Protein AF-A0A7S4IJM0-F1 (afdb_monomer_lite)

Foldseek 3Di:
DPDPCQLVCCVVVVDPWDFQPVVPPDDPPVQPFPDPPDDPVLVVLLVRVVRTDHDGDDDDDPPNCPLVSVLRSVVSCVVVVHDDDDDDPDPVSVVSSVD

pLDDT: mean 85.11, std 14.25, range [42.69, 95.31]

Structure (mmCIF, N/CA/C/O backbone):
data_AF-A0A7S4IJM0-F1
#
_entry.id   AF-A0A7S4IJM0-F1
#
loop_
_atom_site.group_PDB
_atom_site.id
_atom_site.type_symbol
_atom_site.label_atom_id
_atom_site.label_alt_id
_atom_site.label_comp_id
_atom_site.label_asym_id
_atom_site.label_entity_id
_atom_site.label_seq_id
_atom_site.pdbx_PDB_ins_code
_atom_site.Cartn_x
_atom_site.Cartn_y
_atom_site.Cartn_z
_atom_site.occupancy
_atom_site.B_iso_or_equiv
_atom_site.auth_seq_id
_atom_site.auth_comp_id
_atom_site.auth_asym_id
_atom_site.auth_atom_id
_atom_site.pdbx_PDB_model_num
ATOM 1 N N . PHE A 1 1 ? -24.516 15.008 6.571 1.00 44.31 1 PHE A N 1
ATOM 2 C CA . PHE A 1 1 ? -23.236 14.631 5.947 1.00 44.31 1 PHE A CA 1
ATOM 3 C C . PHE A 1 1 ? -22.126 14.972 6.927 1.00 44.31 1 PHE A C 1
ATOM 5 O O . PHE A 1 1 ? -21.643 16.094 6.917 1.00 44.31 1 PHE A O 1
ATOM 12 N N . GLU A 1 2 ? -21.781 14.060 7.835 1.00 50.94 2 GLU A N 1
ATOM 13 C CA . GLU A 1 2 ? -20.558 14.215 8.628 1.00 50.94 2 GLU A CA 1
ATOM 14 C C . GLU A 1 2 ? -19.388 13.907 7.696 1.00 50.94 2 GLU A C 1
ATOM 16 O O . GLU A 1 2 ? -19.183 12.762 7.294 1.00 50.94 2 GLU A O 1
ATOM 21 N N . CYS A 1 3 ? -18.674 14.947 7.266 1.00 55.00 3 CYS A N 1
ATOM 22 C CA . CYS A 1 3 ? -17.374 14.745 6.648 1.00 55.00 3 CYS A CA 1
ATOM 23 C C . CYS A 1 3 ? -16.506 14.054 7.699 1.00 55.00 3 CYS A C 1
ATOM 25 O O . CYS A 1 3 ? -16.409 14.535 8.826 1.00 55.00 3 CYS A O 1
ATOM 27 N N . ASN A 1 4 ? -15.930 12.903 7.367 1.00 63.09 4 ASN A N 1
ATOM 28 C CA . ASN A 1 4 ? -15.021 12.213 8.269 1.00 63.09 4 ASN A CA 1
ATOM 29 C C . ASN A 1 4 ? -13.716 13.027 8.334 1.00 63.09 4 ASN A C 1
ATOM 31 O O . ASN A 1 4 ? -12.800 12.825 7.539 1.00 63.09 4 ASN A O 1
ATOM 35 N N . THR A 1 5 ? -13.668 14.011 9.236 1.00 75.44 5 THR A N 1
ATOM 36 C CA . THR A 1 5 ? -12.618 15.042 9.311 1.00 75.44 5 THR A CA 1
ATOM 37 C C . THR A 1 5 ? -11.259 14.489 9.735 1.00 75.44 5 THR A C 1
ATOM 39 O O . THR A 1 5 ? -10.246 15.159 9.561 1.00 75.44 5 THR A O 1
ATOM 42 N N . ARG A 1 6 ? -11.212 13.250 10.244 1.00 84.12 6 ARG A N 1
ATOM 43 C CA . ARG A 1 6 ? -10.016 12.648 10.853 1.00 84.12 6 ARG A CA 1
ATOM 44 C C . ARG A 1 6 ? -8.802 12.650 9.925 1.00 84.12 6 ARG A C 1
ATOM 46 O O . ARG A 1 6 ? -7.734 13.082 10.334 1.00 84.12 6 ARG A O 1
ATOM 53 N N . ILE A 1 7 ? -8.972 12.235 8.667 1.00 84.88 7 ILE A N 1
ATOM 54 C CA . ILE A 1 7 ? -7.874 12.211 7.685 1.00 84.88 7 ILE A CA 1
ATOM 55 C C . ILE A 1 7 ? -7.358 13.627 7.411 1.00 84.88 7 ILE A C 1
ATOM 57 O O . ILE A 1 7 ? -6.150 13.848 7.369 1.00 84.88 7 ILE A O 1
ATOM 61 N N . ILE A 1 8 ? -8.266 14.593 7.247 1.00 86.75 8 ILE A N 1
ATOM 62 C CA . ILE A 1 8 ? -7.916 15.992 6.980 1.00 86.75 8 ILE A CA 1
ATOM 63 C C . ILE A 1 8 ? -7.137 16.575 8.164 1.00 86.75 8 ILE A C 1
ATOM 65 O O . ILE A 1 8 ? -6.071 17.153 7.968 1.00 86.75 8 ILE A O 1
ATOM 69 N N . GLU A 1 9 ? -7.604 16.355 9.391 1.00 89.56 9 GLU A N 1
ATOM 70 C CA . GLU A 1 9 ? -6.910 16.778 10.612 1.00 89.56 9 GLU A CA 1
ATOM 71 C C . GLU A 1 9 ? -5.501 16.179 10.710 1.00 89.56 9 GLU A C 1
ATOM 73 O O . GLU A 1 9 ? -4.551 16.887 11.044 1.00 89.56 9 GLU A O 1
ATOM 78 N N . THR A 1 10 ? -5.337 14.895 10.379 1.00 88.88 10 THR A N 1
ATOM 79 C CA . THR A 1 10 ? -4.025 14.237 10.366 1.00 88.88 10 THR A CA 1
ATOM 80 C C . THR A 1 10 ? -3.098 14.831 9.302 1.00 88.88 10 THR A C 1
ATOM 82 O O . THR A 1 10 ? -1.933 15.104 9.591 1.00 88.88 10 THR A O 1
ATOM 85 N N . LEU A 1 11 ? -3.600 15.081 8.088 1.00 88.25 11 LEU A N 1
ATOM 86 C CA . LEU A 1 11 ? -2.808 15.653 6.991 1.00 88.25 11 LEU A CA 1
ATOM 87 C C . LEU A 1 11 ? -2.370 17.099 7.265 1.00 88.25 11 LEU A C 1
ATOM 89 O O . LEU A 1 11 ? -1.252 17.472 6.916 1.00 88.25 11 LEU A O 1
ATOM 93 N N . PHE A 1 12 ? -3.214 17.900 7.922 1.00 91.25 12 PHE A N 1
ATOM 94 C CA . PHE A 1 12 ? -2.895 19.277 8.322 1.00 91.25 12 PHE A CA 1
ATOM 95 C C . PHE A 1 12 ? -2.232 19.376 9.703 1.00 91.25 12 PHE A C 1
ATOM 97 O O . PHE A 1 12 ? -2.162 20.463 10.276 1.00 91.25 12 PHE A O 1
ATOM 104 N N . TYR A 1 13 ? -1.733 18.256 10.237 1.00 85.62 13 TYR A N 1
ATOM 105 C CA . TYR A 1 13 ? -1.007 18.193 11.509 1.00 85.62 13 TYR A CA 1
ATOM 106 C C . TYR A 1 13 ? -1.810 18.704 12.724 1.00 85.62 13 TYR A C 1
ATOM 108 O O . TYR A 1 13 ? -1.257 19.063 13.761 1.00 85.62 13 TYR A O 1
ATOM 116 N N . GLN A 1 14 ? -3.138 18.707 12.627 1.00 90.88 14 GLN A N 1
ATOM 117 C CA . GLN A 1 14 ? -4.038 19.024 13.740 1.00 90.88 14 GLN A CA 1
ATOM 118 C C . GLN A 1 14 ? -4.185 17.829 14.694 1.00 90.88 14 GLN A C 1
ATOM 120 O O . GLN A 1 14 ? -4.591 17.987 15.844 1.00 90.88 14 GLN A O 1
ATOM 125 N N . ARG A 1 15 ? -3.816 16.628 14.230 1.00 88.94 15 ARG A N 1
ATOM 126 C CA . ARG A 1 15 ? -3.875 15.374 14.980 1.00 88.94 15 ARG A CA 1
ATOM 127 C C . ARG A 1 15 ? -2.721 14.446 14.591 1.00 88.94 15 ARG A C 1
ATOM 129 O O . ARG A 1 15 ? -2.310 14.405 13.435 1.00 88.94 15 ARG A O 1
ATOM 136 N N . LYS A 1 16 ? -2.218 13.649 15.541 1.00 87.31 16 LYS A N 1
ATOM 137 C CA . LYS A 1 16 ? -1.261 12.567 15.246 1.00 87.31 16 LYS A CA 1
ATOM 138 C C . LYS A 1 16 ? -1.967 11.371 14.581 1.00 87.31 16 LYS A C 1
ATOM 140 O O . LYS A 1 16 ? -3.064 11.026 15.023 1.00 87.31 16 LYS A O 1
ATOM 145 N N . PRO A 1 17 ? -1.353 10.722 13.575 1.00 87.25 17 PRO A N 1
ATOM 146 C CA . PRO A 1 17 ? -1.913 9.520 12.963 1.00 87.25 17 PRO A CA 1
ATOM 147 C C . PRO A 1 17 ? -2.043 8.399 13.997 1.00 87.25 17 PRO A C 1
ATOM 149 O O . PRO A 1 17 ? -1.123 8.157 14.780 1.00 87.25 17 PRO A O 1
ATOM 152 N N . VAL A 1 18 ? -3.188 7.721 13.997 1.00 88.94 18 VAL A N 1
ATOM 153 C CA . VAL A 1 18 ? -3.447 6.570 14.859 1.00 88.94 18 VAL A CA 1
ATOM 154 C C . VAL A 1 18 ? -2.981 5.288 14.185 1.00 88.94 18 VAL A C 1
ATOM 156 O O . VAL A 1 18 ? -3.384 4.964 13.064 1.00 88.94 18 VAL A O 1
ATOM 159 N N . ILE A 1 19 ? -2.174 4.533 14.923 1.00 85.44 19 ILE A N 1
ATOM 160 C CA . ILE A 1 19 ? -1.800 3.156 14.615 1.00 85.44 19 ILE A CA 1
ATOM 161 C C . ILE A 1 19 ? -2.500 2.271 15.647 1.00 85.44 19 ILE A C 1
ATOM 163 O O . ILE A 1 19 ? -2.425 2.524 16.848 1.00 85.44 19 ILE A O 1
ATOM 167 N N . ASN A 1 20 ? -3.221 1.257 15.181 1.00 83.31 20 ASN A N 1
ATOM 168 C CA . ASN A 1 20 ? -3.902 0.301 16.043 1.00 83.31 20 ASN A CA 1
ATOM 169 C C . ASN A 1 20 ? -2.906 -0.770 16.492 1.00 83.31 20 ASN A C 1
ATOM 171 O O . ASN A 1 20 ? -2.791 -1.830 15.873 1.00 83.31 20 ASN A O 1
ATOM 175 N N . ASP A 1 21 ? -2.202 -0.502 17.588 1.00 69.00 21 ASP A N 1
ATOM 176 C CA . ASP A 1 21 ? -1.286 -1.473 18.197 1.00 69.00 21 ASP A CA 1
ATOM 177 C C . ASP A 1 21 ? -2.024 -2.695 18.782 1.00 69.00 21 ASP A C 1
ATOM 179 O O . ASP A 1 21 ? -1.439 -3.760 18.940 1.00 69.00 21 ASP A O 1
ATOM 183 N N . SER A 1 22 ? -3.336 -2.587 19.021 1.00 60.72 22 SER A N 1
ATOM 184 C CA . SER A 1 22 ? -4.209 -3.664 19.512 1.00 60.72 22 SER A CA 1
ATOM 185 C C . SER A 1 22 ? -4.599 -4.717 18.462 1.00 60.72 22 SER A C 1
ATOM 187 O O . SER A 1 22 ? -5.190 -5.738 18.813 1.00 60.72 22 SER A O 1
ATOM 189 N N . LEU A 1 23 ? -4.230 -4.539 17.186 1.00 55.72 23 LEU A N 1
ATOM 190 C CA . LEU A 1 23 ? -4.332 -5.606 16.175 1.00 55.72 23 LEU A CA 1
ATOM 191 C C . LEU A 1 23 ? -3.294 -6.729 16.378 1.00 55.72 23 LEU A C 1
ATOM 193 O O . LEU A 1 23 ? -3.273 -7.669 15.593 1.00 55.72 23 LEU A O 1
ATOM 197 N N . GLN A 1 24 ? -2.468 -6.664 17.431 1.00 51.56 24 GLN A N 1
ATOM 198 C CA . GLN A 1 24 ? -1.533 -7.732 17.801 1.00 51.56 24 GLN A CA 1
ATOM 199 C C . GLN A 1 24 ? -2.216 -9.057 18.199 1.00 51.56 24 GLN A C 1
ATOM 201 O O . GLN A 1 24 ? -1.559 -10.088 18.147 1.00 51.56 24 GLN A O 1
ATOM 206 N N . GLU A 1 25 ? -3.509 -9.073 18.562 1.00 48.41 25 GLU A N 1
ATOM 207 C CA . GLU A 1 25 ? -4.134 -10.279 19.153 1.00 48.41 25 GLU A CA 1
ATOM 208 C C . GLU A 1 25 ? -5.438 -10.759 18.496 1.00 48.41 25 GLU A C 1
ATOM 210 O O . GLU A 1 25 ? -5.906 -11.862 18.781 1.00 48.41 25 GLU A O 1
ATOM 215 N N . THR A 1 26 ? -6.051 -9.995 17.588 1.00 42.69 26 THR A N 1
ATOM 216 C CA . THR A 1 26 ? -7.342 -10.395 17.002 1.00 42.69 26 THR A CA 1
ATOM 217 C C . THR A 1 26 ? -7.158 -11.044 15.635 1.00 42.69 26 THR A C 1
ATOM 219 O O . THR A 1 26 ? -7.198 -10.392 14.599 1.00 42.69 26 THR A O 1
ATOM 222 N N . ASN A 1 27 ? -7.003 -12.371 15.645 1.00 46.12 27 ASN A N 1
ATOM 223 C CA . ASN A 1 27 ? -7.013 -13.234 14.463 1.00 46.12 27 ASN A CA 1
ATOM 224 C C . ASN A 1 27 ? -5.979 -12.844 13.397 1.00 46.12 27 ASN A C 1
ATOM 226 O O . ASN A 1 27 ? -6.334 -12.429 12.289 1.00 46.12 27 ASN A O 1
ATOM 230 N N . GLU A 1 28 ? -4.702 -13.114 13.668 1.00 52.19 28 GLU A N 1
ATOM 231 C CA . GLU A 1 28 ? -3.792 -13.482 12.588 1.00 52.19 28 GLU A CA 1
ATOM 232 C C . GLU A 1 28 ? -4.340 -14.761 11.927 1.00 52.19 28 GLU A C 1
ATOM 234 O O . GLU A 1 28 ? -3.876 -15.876 12.157 1.00 52.19 28 GLU A O 1
ATOM 239 N N . LYS A 1 29 ? -5.318 -14.622 11.024 1.00 49.88 29 LYS A N 1
ATOM 240 C CA . LYS A 1 29 ? -5.209 -15.383 9.785 1.00 49.88 29 LYS A CA 1
ATOM 241 C C . LYS A 1 29 ? -3.835 -15.000 9.272 1.00 49.88 29 LYS A C 1
ATOM 243 O O . LYS A 1 29 ? -3.672 -13.872 8.812 1.00 49.88 29 LYS A O 1
ATOM 248 N N . GLN A 1 30 ? -2.864 -15.882 9.500 1.00 56.34 30 GLN A N 1
ATOM 249 C CA . GLN A 1 30 ? -1.512 -15.835 8.962 1.00 56.34 30 GLN A CA 1
ATOM 250 C C . GLN A 1 30 ? -1.608 -15.116 7.621 1.00 56.34 30 GLN A C 1
ATOM 252 O O . GLN A 1 30 ? -2.306 -15.628 6.749 1.00 56.34 30 GLN A O 1
ATOM 257 N N . ALA A 1 31 ? -1.111 -13.877 7.517 1.00 65.69 31 ALA A N 1
ATOM 258 C CA . ALA A 1 31 ? -1.368 -13.065 6.332 1.00 65.69 31 ALA A CA 1
ATOM 259 C C . ALA A 1 31 ? -0.816 -13.843 5.136 1.00 65.69 31 ALA A C 1
ATOM 261 O O . ALA A 1 31 ? 0.401 -13.974 4.985 1.00 65.69 31 ALA A O 1
ATOM 262 N N . ILE A 1 32 ? -1.710 -14.465 4.367 1.00 85.44 32 ILE A N 1
ATOM 263 C CA . ILE A 1 32 ? -1.325 -15.271 3.221 1.00 85.44 32 ILE A CA 1
ATOM 264 C C . ILE A 1 32 ? -0.935 -14.244 2.180 1.00 85.44 32 ILE A C 1
ATOM 266 O O . ILE A 1 32 ? -1.792 -13.558 1.627 1.00 85.44 32 ILE A O 1
ATOM 270 N N . TYR A 1 33 ? 0.369 -14.067 2.012 1.00 91.31 33 TYR A N 1
ATOM 271 C CA . TYR A 1 33 ? 0.888 -13.167 1.003 1.00 91.31 33 TYR A CA 1
ATOM 272 C C . TYR A 1 33 ? 0.658 -13.794 -0.365 1.00 91.31 33 TYR A C 1
ATOM 274 O O . TYR A 1 33 ? 1.056 -14.940 -0.593 1.00 91.31 33 TYR A O 1
ATOM 282 N N . HIS A 1 34 ? 0.037 -13.043 -1.269 1.00 93.75 34 HIS A N 1
ATOM 283 C CA . HIS A 1 34 ? -0.181 -13.494 -2.644 1.00 93.75 34 HIS A CA 1
ATOM 284 C C . HIS A 1 34 ? 1.145 -13.580 -3.390 1.00 93.75 34 HIS A C 1
ATOM 286 O O . HIS A 1 34 ? 1.374 -14.513 -4.158 1.00 93.75 34 HIS A O 1
ATOM 292 N N . ASN A 1 35 ? 2.056 -12.645 -3.115 1.00 92.81 35 ASN A N 1
ATOM 293 C CA . ASN A 1 35 ? 3.418 -12.703 -3.614 1.00 92.81 35 ASN A CA 1
ATOM 294 C C . ASN A 1 35 ? 4.373 -13.381 -2.604 1.00 92.81 35 ASN A C 1
ATOM 296 O O . ASN A 1 35 ? 4.752 -12.768 -1.599 1.00 92.81 35 ASN A O 1
ATOM 300 N N . PRO A 1 36 ? 4.864 -14.607 -2.881 1.00 90.12 36 PRO A N 1
ATOM 301 C CA . PRO A 1 36 ? 5.801 -15.295 -1.992 1.00 90.12 36 PRO A CA 1
ATOM 302 C C . PRO A 1 36 ? 7.191 -14.636 -1.952 1.00 90.12 36 PRO A C 1
ATOM 304 O O . PRO A 1 36 ? 7.949 -14.861 -1.009 1.00 90.12 36 PRO A O 1
ATOM 307 N N . ASN A 1 37 ? 7.525 -13.799 -2.939 1.00 93.81 37 ASN A N 1
ATOM 308 C CA . ASN A 1 37 ? 8.851 -13.199 -3.112 1.00 93.81 37 ASN A CA 1
ATOM 309 C C . ASN A 1 37 ? 9.020 -11.849 -2.396 1.00 93.81 37 ASN A C 1
ATOM 311 O O . ASN A 1 37 ? 9.998 -11.140 -2.639 1.00 93.81 37 ASN A O 1
ATOM 315 N N . LEU A 1 38 ? 8.080 -11.466 -1.528 1.00 93.88 38 LEU A N 1
ATOM 316 C CA . LEU A 1 38 ? 8.199 -10.235 -0.751 1.00 93.88 38 LEU A CA 1
ATOM 317 C C . LEU A 1 38 ? 9.359 -10.326 0.236 1.00 93.88 38 LEU A C 1
ATOM 319 O O . LEU A 1 38 ? 9.456 -11.262 1.038 1.00 93.88 38 LEU A O 1
ATOM 323 N N . ASN A 1 39 ? 10.208 -9.306 0.216 1.00 94.62 39 ASN A N 1
ATOM 324 C CA . ASN A 1 39 ? 11.295 -9.187 1.175 1.00 94.62 39 ASN A CA 1
ATOM 325 C C . ASN A 1 39 ? 10.774 -8.698 2.552 1.00 94.62 39 ASN A C 1
ATOM 327 O O . ASN A 1 39 ? 9.625 -8.255 2.667 1.00 94.62 39 ASN A O 1
ATOM 331 N N . PRO A 1 40 ? 11.596 -8.767 3.617 1.00 94.00 40 PRO A N 1
ATOM 332 C CA . PRO A 1 40 ? 11.166 -8.375 4.958 1.00 94.00 40 PRO A CA 1
ATOM 333 C C . PRO A 1 40 ? 10.669 -6.927 5.075 1.00 94.00 40 PRO A C 1
ATOM 335 O O . PRO A 1 40 ? 9.657 -6.700 5.730 1.00 94.00 40 PRO A O 1
ATOM 338 N N . SER A 1 41 ? 11.311 -5.961 4.407 1.00 94.56 41 SER A N 1
ATOM 339 C CA . SER A 1 41 ? 10.909 -4.549 4.507 1.00 94.56 41 SER A CA 1
ATOM 340 C C . SER A 1 41 ? 9.584 -4.263 3.801 1.00 94.56 41 SER A C 1
ATOM 342 O O . SER A 1 41 ? 8.789 -3.452 4.270 1.00 94.56 41 SER A O 1
ATOM 344 N N . GLN A 1 42 ? 9.292 -4.967 2.705 1.00 95.31 42 GLN A N 1
ATOM 345 C CA . GLN A 1 42 ? 7.988 -4.900 2.044 1.00 95.31 42 GLN A CA 1
ATOM 346 C C . GLN A 1 42 ? 6.890 -5.479 2.941 1.00 95.31 42 GLN A C 1
ATOM 348 O O . GLN A 1 42 ? 5.841 -4.855 3.095 1.00 95.31 42 GLN A O 1
ATOM 353 N N . LYS A 1 43 ? 7.139 -6.634 3.578 1.00 94.19 43 LYS A N 1
ATOM 354 C CA . LYS A 1 43 ? 6.198 -7.244 4.533 1.00 94.19 43 LYS A CA 1
ATOM 355 C C . LYS A 1 43 ? 5.931 -6.323 5.720 1.00 94.19 43 LYS A C 1
ATOM 357 O O . LYS A 1 43 ? 4.773 -6.129 6.076 1.00 94.19 43 LYS A O 1
ATOM 362 N N . GLU A 1 44 ? 6.973 -5.724 6.288 1.00 92.81 44 GLU A N 1
ATOM 363 C CA . GLU A 1 44 ? 6.854 -4.758 7.382 1.00 92.81 44 GLU A CA 1
ATOM 364 C C . GLU A 1 44 ? 6.025 -3.534 6.974 1.00 92.81 44 GLU A C 1
ATOM 366 O O . GLU A 1 44 ? 5.107 -3.152 7.699 1.00 92.81 44 GLU A O 1
ATOM 371 N N . ALA A 1 45 ? 6.276 -2.969 5.788 1.00 94.56 45 ALA A N 1
ATOM 372 C CA . ALA A 1 45 ? 5.497 -1.851 5.262 1.00 94.56 45 ALA A CA 1
ATOM 373 C C . ALA A 1 45 ? 4.008 -2.207 5.110 1.00 94.56 45 ALA A C 1
ATOM 375 O O . ALA A 1 45 ? 3.145 -1.430 5.515 1.00 94.56 45 ALA A O 1
ATOM 376 N N . ILE A 1 46 ? 3.694 -3.402 4.596 1.00 94.75 46 ILE A N 1
ATOM 377 C CA . ILE A 1 46 ? 2.309 -3.888 4.480 1.00 94.75 46 ILE A CA 1
ATOM 378 C C . ILE A 1 46 ? 1.664 -4.014 5.865 1.00 94.75 46 ILE A C 1
ATOM 380 O O . ILE A 1 46 ? 0.554 -3.526 6.069 1.00 94.75 46 ILE A O 1
ATOM 384 N N . GLN A 1 47 ? 2.360 -4.613 6.835 1.00 92.50 47 GLN A N 1
ATOM 385 C CA . GLN A 1 47 ? 1.852 -4.761 8.204 1.00 92.50 47 GLN A CA 1
ATOM 386 C C . GLN A 1 47 ? 1.681 -3.415 8.917 1.00 92.50 47 GLN A C 1
ATOM 388 O O . GLN A 1 47 ? 0.762 -3.232 9.713 1.00 92.50 47 GLN A O 1
ATOM 393 N N . PHE A 1 48 ? 2.549 -2.443 8.642 1.00 92.56 48 PHE A N 1
ATOM 394 C CA . PHE A 1 48 ? 2.388 -1.078 9.129 1.00 92.56 48 PHE A CA 1
ATOM 395 C C . PHE A 1 48 ? 1.127 -0.425 8.546 1.00 92.56 48 PHE A C 1
ATOM 397 O O . PHE A 1 48 ? 0.311 0.113 9.296 1.00 92.56 48 PHE A O 1
ATOM 404 N N . CYS A 1 49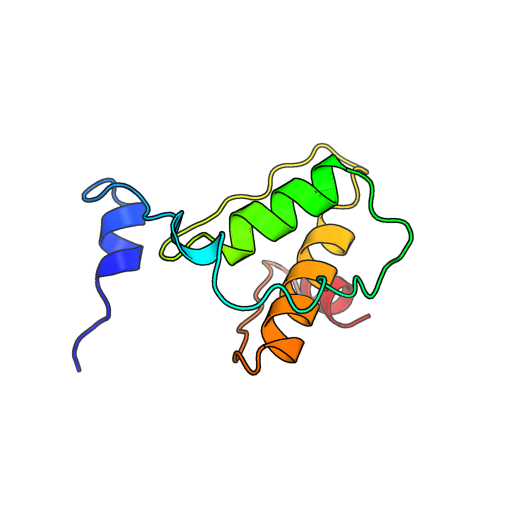 ? 0.916 -0.530 7.232 1.00 93.88 49 CYS A N 1
ATOM 405 C CA . CYS A 1 49 ? -0.266 0.023 6.574 1.00 93.88 49 CYS A CA 1
ATOM 406 C C . CYS A 1 49 ? -1.564 -0.628 7.066 1.00 93.88 49 CYS A C 1
ATOM 408 O O . CYS A 1 49 ? -2.525 0.084 7.332 1.00 93.88 49 CYS A O 1
ATOM 410 N N . LEU A 1 50 ? -1.582 -1.950 7.269 1.00 91.88 50 LEU A N 1
ATOM 411 C CA . LEU A 1 50 ? -2.749 -2.671 7.798 1.00 91.88 50 LEU A CA 1
ATOM 412 C C . LEU A 1 50 ? -3.131 -2.248 9.224 1.00 91.88 50 LEU A C 1
ATOM 414 O O . LEU A 1 50 ? -4.293 -2.364 9.606 1.00 91.88 50 LEU A O 1
ATOM 418 N N . ARG A 1 51 ? -2.168 -1.751 10.007 1.00 90.31 51 ARG A N 1
ATOM 419 C CA . ARG A 1 51 ? -2.402 -1.226 11.360 1.00 90.31 51 ARG A CA 1
ATOM 420 C C . ARG A 1 51 ? -2.738 0.262 11.388 1.00 90.31 51 ARG A C 1
ATOM 422 O O . ARG A 1 51 ? -3.164 0.763 12.425 1.00 90.31 51 ARG A O 1
ATOM 429 N N . SER A 1 52 ? -2.533 0.981 10.292 1.00 90.38 52 SER A N 1
ATOM 430 C CA . SER A 1 52 ? -2.710 2.432 10.249 1.00 90.38 52 SER A CA 1
ATOM 431 C C . SER A 1 52 ? -4.171 2.788 9.993 1.00 90.38 52 SER A C 1
ATOM 433 O O . SER A 1 52 ? -4.725 2.419 8.962 1.00 90.38 52 SER A O 1
ATOM 435 N N . SER A 1 53 ? -4.793 3.524 10.915 1.00 86.62 53 SER A N 1
ATOM 436 C CA . SER A 1 53 ? -6.209 3.907 10.793 1.00 86.62 53 SER A CA 1
ATOM 437 C C . SER A 1 53 ? -6.433 5.187 9.994 1.00 86.62 53 SER A C 1
ATOM 439 O O . SER A 1 53 ? -7.474 5.330 9.358 1.00 86.62 53 SER A O 1
ATOM 441 N N . ASP A 1 54 ? -5.487 6.127 10.063 1.00 88.81 54 ASP A N 1
ATOM 442 C CA . ASP A 1 54 ? -5.662 7.460 9.479 1.00 88.81 54 ASP A CA 1
ATOM 443 C C . ASP A 1 54 ? -4.871 7.606 8.171 1.00 88.81 54 ASP A C 1
ATOM 445 O O . ASP A 1 54 ? -5.451 7.757 7.099 1.00 88.81 54 ASP A O 1
ATOM 449 N N . VAL A 1 55 ? -3.536 7.568 8.250 1.00 90.31 55 VAL A N 1
ATOM 450 C CA . VAL A 1 55 ? -2.631 7.762 7.108 1.00 90.31 55 VAL A CA 1
ATOM 451 C C . VAL A 1 55 ? -1.372 6.917 7.304 1.00 90.31 55 VAL A C 1
ATOM 453 O O . VAL A 1 55 ? -0.810 6.886 8.398 1.00 90.31 55 VAL A O 1
ATOM 456 N N . ALA A 1 56 ? -0.901 6.284 6.229 1.00 92.44 56 ALA A N 1
ATOM 457 C CA . ALA A 1 56 ? 0.378 5.584 6.167 1.00 92.44 56 ALA A CA 1
ATOM 458 C C . ALA A 1 56 ? 1.167 6.012 4.926 1.00 92.44 56 ALA A C 1
ATOM 460 O O . ALA A 1 56 ? 0.582 6.307 3.883 1.00 92.44 56 ALA A O 1
ATOM 461 N N . LEU A 1 57 ? 2.498 6.007 5.026 1.00 92.44 57 LEU A N 1
ATOM 462 C CA . LEU A 1 57 ? 3.395 6.321 3.917 1.00 92.44 57 LEU A CA 1
ATOM 463 C C . LEU A 1 57 ? 4.337 5.146 3.658 1.00 92.44 57 LEU A C 1
ATOM 465 O O . LEU A 1 57 ? 5.184 4.830 4.489 1.00 92.44 57 LEU A O 1
ATOM 469 N N . ILE A 1 58 ? 4.231 4.549 2.471 1.00 92.75 58 ILE A N 1
ATOM 470 C CA . ILE A 1 58 ? 5.236 3.614 1.965 1.00 92.75 58 ILE A CA 1
ATOM 471 C C . ILE A 1 58 ? 6.250 4.416 1.155 1.00 92.75 58 ILE A C 1
ATOM 473 O O . ILE A 1 58 ? 5.921 4.994 0.118 1.00 92.75 58 ILE A O 1
ATOM 477 N N . HIS A 1 59 ? 7.497 4.428 1.615 1.00 91.56 59 HIS A N 1
ATOM 478 C CA . HIS A 1 59 ? 8.607 5.050 0.904 1.00 91.56 59 HIS A CA 1
ATOM 479 C C . HIS A 1 59 ? 9.561 3.985 0.356 1.00 91.56 59 HIS A C 1
ATOM 481 O O . HIS A 1 59 ? 9.838 2.986 1.015 1.00 91.56 59 HIS A O 1
ATOM 487 N N . GLY A 1 60 ? 10.087 4.198 -0.851 1.00 87.81 60 GLY A N 1
ATOM 488 C CA . GLY A 1 60 ? 11.040 3.278 -1.463 1.00 87.81 60 GLY A CA 1
ATOM 489 C C . GLY A 1 60 ? 11.837 3.928 -2.599 1.00 87.81 60 GLY A C 1
ATOM 490 O O . GLY A 1 60 ? 11.221 4.540 -3.482 1.00 87.81 60 GLY A O 1
ATOM 491 N N . PRO A 1 61 ? 13.174 3.783 -2.632 1.00 90.00 61 PRO A N 1
ATOM 492 C CA . PRO A 1 61 ? 14.009 4.185 -3.765 1.00 90.00 61 PRO A CA 1
ATOM 493 C C . PRO A 1 61 ? 13.561 3.589 -5.121 1.00 90.00 61 PRO A C 1
ATOM 495 O O . PRO A 1 61 ? 12.677 2.722 -5.188 1.00 90.00 61 PRO A O 1
ATOM 498 N N . PR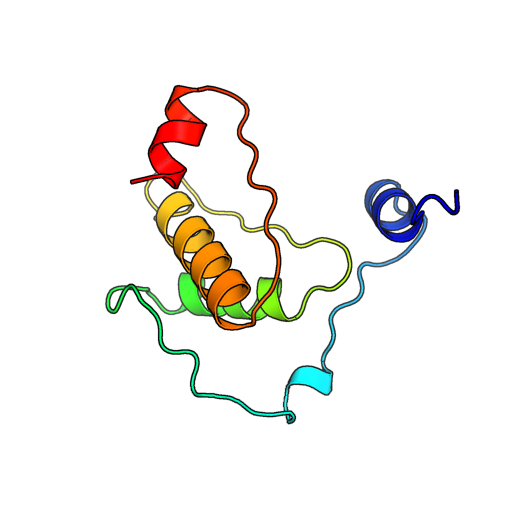O A 1 62 ? 14.116 4.055 -6.251 1.00 88.12 62 PRO A N 1
ATOM 499 C CA . PRO A 1 62 ? 13.867 3.442 -7.556 1.00 88.12 62 PRO A CA 1
ATOM 500 C C . PRO A 1 62 ? 14.203 1.941 -7.544 1.00 88.12 62 PRO A C 1
ATOM 502 O O . PRO A 1 62 ? 15.217 1.537 -6.986 1.00 88.12 62 PRO A O 1
ATOM 505 N N . GLY A 1 63 ? 13.337 1.106 -8.129 1.00 88.62 63 GLY A N 1
ATOM 506 C CA . GLY A 1 63 ? 13.563 -0.343 -8.236 1.00 88.62 63 GLY A CA 1
ATOM 507 C C . GLY A 1 63 ? 13.224 -1.193 -7.001 1.00 88.62 63 GLY A C 1
ATOM 508 O O . GLY A 1 63 ? 13.310 -2.410 -7.082 1.00 88.62 63 GLY A O 1
ATOM 509 N N . THR A 1 64 ? 12.770 -0.620 -5.878 1.00 88.75 64 THR A N 1
ATOM 510 C CA . THR A 1 64 ? 12.504 -1.392 -4.637 1.00 88.75 64 THR A CA 1
ATOM 511 C C . THR A 1 64 ? 11.127 -2.068 -4.566 1.00 88.75 64 THR A C 1
ATOM 513 O O . THR A 1 64 ? 10.662 -2.433 -3.487 1.00 88.75 64 THR A O 1
ATOM 516 N N . GLY A 1 65 ? 10.432 -2.198 -5.699 1.00 91.31 65 GLY A N 1
ATOM 517 C CA . GLY A 1 65 ? 9.141 -2.890 -5.759 1.00 91.31 65 GLY A CA 1
ATOM 518 C C . GLY A 1 65 ? 7.987 -2.180 -5.040 1.00 91.31 65 GLY A C 1
ATOM 519 O O . GLY A 1 65 ? 7.104 -2.852 -4.529 1.00 91.31 65 GLY A O 1
ATOM 520 N N . LYS A 1 66 ? 7.958 -0.836 -4.996 1.00 93.19 66 LYS A N 1
ATOM 521 C CA . LYS A 1 66 ? 6.847 -0.067 -4.385 1.00 93.19 66 LYS A CA 1
ATOM 522 C C . LYS A 1 66 ? 5.474 -0.507 -4.895 1.00 93.19 66 LYS A C 1
ATOM 524 O O . LYS A 1 66 ? 4.578 -0.739 -4.095 1.00 93.19 66 LYS A O 1
ATOM 529 N N . THR A 1 67 ? 5.333 -0.638 -6.215 1.00 92.75 67 THR A N 1
ATOM 530 C CA . THR A 1 67 ? 4.092 -1.105 -6.847 1.00 92.75 67 THR A CA 1
ATOM 531 C C . THR A 1 67 ? 3.725 -2.496 -6.345 1.00 92.75 67 THR A C 1
ATOM 533 O O . THR A 1 67 ? 2.598 -2.700 -5.925 1.00 92.75 67 THR A O 1
ATOM 536 N N . THR A 1 68 ? 4.691 -3.415 -6.277 1.00 94.44 68 THR A N 1
ATOM 537 C CA . THR A 1 68 ? 4.496 -4.762 -5.723 1.00 94.44 68 THR A CA 1
ATOM 538 C C . THR A 1 68 ? 3.990 -4.723 -4.279 1.00 94.44 68 THR A C 1
ATOM 540 O O . THR A 1 68 ? 3.059 -5.445 -3.941 1.00 94.44 68 THR A O 1
ATOM 543 N N . THR A 1 69 ? 4.551 -3.851 -3.436 1.00 95.06 69 THR A N 1
ATOM 544 C CA . THR A 1 69 ? 4.098 -3.673 -2.049 1.00 95.06 69 THR A CA 1
ATOM 545 C C . THR A 1 69 ? 2.674 -3.120 -1.973 1.00 95.06 69 THR A C 1
ATOM 547 O O . THR A 1 69 ? 1.881 -3.579 -1.155 1.00 95.06 69 THR A O 1
ATOM 550 N N . VAL A 1 70 ? 2.341 -2.137 -2.816 1.00 94.69 70 VAL A N 1
ATOM 551 C CA . VAL A 1 70 ? 1.003 -1.526 -2.859 1.00 94.69 70 VAL A CA 1
ATOM 552 C C . VAL A 1 70 ? -0.040 -2.528 -3.351 1.00 94.69 70 VAL A C 1
ATOM 554 O O . VAL A 1 70 ? -1.089 -2.642 -2.727 1.00 94.69 70 VAL A O 1
ATOM 557 N N . VAL A 1 71 ? 0.252 -3.283 -4.414 1.00 94.88 71 VAL A N 1
ATOM 558 C CA . VAL A 1 71 ? -0.642 -4.329 -4.937 1.00 94.88 71 VAL A CA 1
ATOM 559 C C . VAL A 1 71 ? -0.911 -5.383 -3.868 1.00 94.88 71 VAL A C 1
ATOM 561 O O . VAL A 1 71 ? -2.069 -5.682 -3.589 1.00 94.88 71 VAL A O 1
ATOM 564 N N . GLU A 1 72 ? 0.129 -5.876 -3.190 1.00 95.25 72 GLU A N 1
ATOM 565 C CA . GLU A 1 72 ? -0.062 -6.821 -2.089 1.00 95.25 72 GLU A CA 1
ATOM 566 C C . GLU A 1 72 ? -0.928 -6.218 -0.973 1.00 95.25 72 GLU A C 1
ATOM 568 O O . GLU A 1 72 ? -1.865 -6.860 -0.513 1.00 95.25 72 GLU A O 1
ATOM 573 N N . PHE A 1 73 ? -0.676 -4.975 -0.554 1.00 95.06 73 PHE A N 1
ATOM 574 C CA . PHE A 1 73 ? -1.500 -4.317 0.464 1.00 95.06 73 PHE A CA 1
ATOM 575 C C . PHE A 1 73 ? -2.980 -4.210 0.053 1.00 95.06 73 PHE A C 1
ATOM 577 O O . PHE A 1 73 ? -3.866 -4.416 0.886 1.00 95.06 73 PHE A O 1
ATOM 584 N N . ILE A 1 74 ? -3.262 -3.934 -1.223 1.00 94.88 74 ILE A N 1
ATOM 585 C CA . ILE A 1 74 ? -4.629 -3.905 -1.758 1.00 94.88 74 ILE A CA 1
ATOM 586 C C . ILE A 1 74 ? -5.265 -5.296 -1.665 1.00 94.88 74 ILE A C 1
ATOM 588 O O . ILE A 1 74 ? -6.378 -5.407 -1.151 1.00 94.88 74 ILE A O 1
ATOM 592 N N . LEU A 1 75 ? -4.559 -6.352 -2.085 1.00 94.38 75 LEU A N 1
ATOM 593 C CA . LEU A 1 75 ? -5.041 -7.736 -1.984 1.00 94.38 75 LEU A CA 1
ATOM 594 C C . LEU A 1 75 ? -5.337 -8.119 -0.529 1.00 94.38 75 LEU A C 1
ATOM 596 O O . LEU A 1 75 ? -6.415 -8.620 -0.220 1.00 94.38 75 LEU A O 1
ATOM 600 N N . GLN A 1 76 ? -4.440 -7.758 0.389 1.00 93.81 76 GLN A N 1
ATOM 601 C CA . GLN A 1 76 ? -4.630 -7.935 1.827 1.00 93.81 76 GLN A CA 1
ATOM 602 C C . GLN A 1 76 ? -5.890 -7.214 2.346 1.00 93.81 76 GLN A C 1
ATOM 604 O O . GLN A 1 76 ? -6.605 -7.750 3.198 1.00 93.81 76 GLN A O 1
ATOM 609 N N . CYS A 1 77 ? -6.195 -6.011 1.857 1.00 92.88 77 CYS A N 1
ATOM 610 C CA . CYS A 1 77 ? -7.431 -5.305 2.206 1.00 92.88 77 CYS A CA 1
ATOM 611 C C . CYS A 1 77 ? -8.678 -6.019 1.658 1.00 92.88 77 CYS A C 1
ATOM 613 O O . CYS A 1 77 ? -9.662 -6.179 2.384 1.00 92.88 77 CYS A O 1
ATOM 615 N N . VAL A 1 78 ? -8.628 -6.474 0.404 1.00 93.12 78 VAL A N 1
ATOM 616 C CA . VAL A 1 78 ? -9.736 -7.177 -0.263 1.00 93.12 78 VAL A CA 1
ATOM 617 C C . VAL A 1 78 ? -10.049 -8.506 0.427 1.00 93.12 78 VAL A C 1
ATOM 619 O O . VAL A 1 78 ? -11.216 -8.776 0.709 1.00 93.12 78 VAL A O 1
ATOM 622 N N . ASP A 1 79 ? -9.035 -9.286 0.806 1.00 91.88 79 ASP A N 1
ATOM 623 C CA . ASP A 1 79 ? -9.204 -10.556 1.534 1.00 91.88 79 ASP A CA 1
ATOM 624 C C . ASP A 1 79 ? -9.849 -10.376 2.917 1.00 91.88 79 ASP A C 1
ATOM 626 O O . ASP A 1 79 ? -10.484 -11.288 3.455 1.00 91.88 79 ASP A O 1
ATOM 630 N N . ARG A 1 80 ? -9.711 -9.180 3.501 1.00 90.62 80 ARG A N 1
ATOM 631 C CA . ARG A 1 80 ? -10.372 -8.774 4.752 1.00 90.62 80 ARG A CA 1
ATOM 632 C C . ARG A 1 80 ? -11.786 -8.222 4.526 1.00 90.62 80 ARG A C 1
ATOM 634 O O . ARG A 1 80 ? -12.430 -7.798 5.482 1.00 90.62 80 ARG A O 1
ATOM 641 N N . GLY A 1 81 ? -12.277 -8.222 3.286 1.00 92.56 81 GLY A N 1
ATOM 642 C CA . GLY A 1 81 ? -13.599 -7.720 2.908 1.00 92.56 81 GLY A CA 1
ATOM 643 C C . GLY A 1 81 ? -13.698 -6.194 2.836 1.00 92.56 81 GLY A C 1
ATOM 644 O O . GLY A 1 81 ? -14.807 -5.655 2.831 1.00 92.56 81 GLY A O 1
ATOM 645 N N . LEU A 1 82 ? -12.568 -5.480 2.799 1.00 91.88 82 LEU A N 1
ATOM 646 C CA . LEU A 1 82 ? -12.552 -4.022 2.704 1.00 91.88 82 LEU A CA 1
ATOM 647 C C . LEU A 1 82 ? -12.762 -3.563 1.257 1.00 91.88 82 LEU A C 1
ATOM 649 O O . LEU A 1 82 ? -12.307 -4.193 0.304 1.00 91.88 82 LEU A O 1
ATOM 653 N N . LYS A 1 83 ? -13.420 -2.412 1.093 1.00 93.81 83 LYS A N 1
ATOM 654 C CA . LYS A 1 83 ? -13.516 -1.721 -0.198 1.00 93.81 83 LYS A CA 1
ATOM 655 C C . LYS A 1 83 ? -12.327 -0.783 -0.356 1.00 93.81 83 LYS A C 1
ATOM 657 O O . LYS A 1 83 ? -12.066 0.025 0.532 1.00 93.81 83 LYS A O 1
ATOM 662 N N . VAL A 1 84 ? -11.645 -0.866 -1.494 1.00 94.19 84 VAL A N 1
ATOM 663 C CA . VAL A 1 84 ? -10.432 -0.093 -1.777 1.00 94.19 84 VAL A CA 1
ATOM 664 C C . VAL A 1 84 ? -10.684 0.873 -2.931 1.00 94.19 84 VAL A C 1
ATOM 666 O O . VAL A 1 84 ? -11.169 0.469 -3.985 1.00 94.19 84 VAL A O 1
ATOM 669 N N . LEU A 1 85 ? -10.327 2.144 -2.735 1.00 94.38 85 LEU A N 1
ATOM 670 C CA . LEU A 1 85 ? -10.195 3.131 -3.806 1.00 94.38 85 LEU A CA 1
ATOM 671 C C . LEU A 1 85 ? -8.703 3.329 -4.086 1.00 94.38 85 LEU A C 1
ATOM 673 O O . LEU A 1 85 ? -7.991 3.900 -3.261 1.00 94.38 85 LEU A O 1
ATOM 677 N N . ALA A 1 86 ? -8.237 2.850 -5.237 1.00 93.69 86 ALA A N 1
ATOM 678 C CA . ALA A 1 86 ? -6.862 3.033 -5.687 1.00 93.69 86 ALA A CA 1
ATOM 679 C C . ALA A 1 86 ? -6.795 4.166 -6.718 1.00 93.69 86 ALA A C 1
ATOM 681 O O . ALA A 1 86 ? -7.543 4.169 -7.694 1.00 93.69 86 ALA A O 1
ATOM 682 N N . CYS A 1 87 ? -5.888 5.118 -6.503 1.00 94.25 87 CYS A N 1
ATOM 683 C CA . CYS A 1 87 ? -5.689 6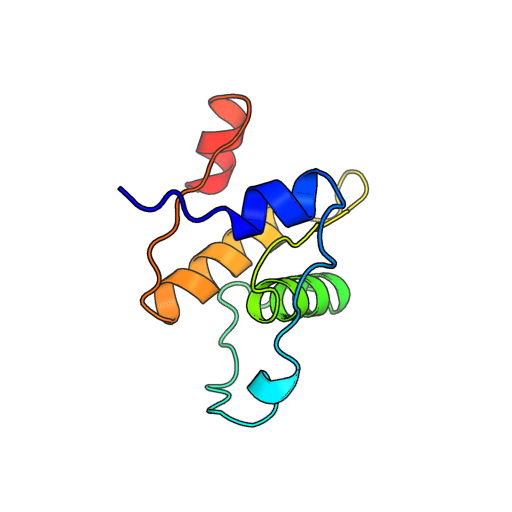.274 -7.373 1.00 94.25 87 CYS A CA 1
ATOM 684 C C . CYS A 1 87 ? -4.207 6.417 -7.723 1.00 94.25 87 CYS A C 1
ATOM 686 O O . CYS A 1 87 ? -3.337 6.156 -6.892 1.00 94.25 87 CYS A O 1
ATOM 688 N N . ALA A 1 88 ? -3.921 6.896 -8.931 1.00 94.44 88 ALA A N 1
ATOM 689 C CA . ALA A 1 88 ? -2.572 7.226 -9.376 1.00 94.44 88 ALA A CA 1
ATOM 690 C C . ALA A 1 88 ? -2.601 8.486 -10.266 1.00 94.44 88 ALA A C 1
ATOM 692 O O . ALA A 1 88 ? -3.652 8.814 -10.818 1.00 94.44 88 ALA A O 1
ATOM 693 N N . PRO A 1 89 ? -1.478 9.215 -10.418 1.00 94.31 89 PRO A N 1
ATOM 694 C CA . PRO A 1 89 ? -1.455 10.492 -11.138 1.00 94.31 89 PRO A CA 1
ATOM 695 C C . PRO A 1 89 ? -1.512 10.359 -12.670 1.00 94.31 89 PRO A C 1
ATOM 697 O O . PRO A 1 89 ? -1.637 11.368 -13.359 1.00 94.31 89 PRO A O 1
ATOM 700 N N . SER A 1 90 ? -1.384 9.150 -13.224 1.00 95.12 90 SER A N 1
ATOM 701 C CA . SER A 1 90 ? -1.451 8.901 -14.666 1.00 95.12 90 SER A CA 1
ATOM 702 C C . SER A 1 90 ? -2.105 7.558 -14.969 1.00 95.12 90 SER A C 1
ATOM 704 O O . SER A 1 90 ? -2.012 6.628 -14.169 1.00 95.12 90 SER A O 1
ATOM 706 N N . ASN A 1 91 ? -2.701 7.438 -16.158 1.00 92.56 91 ASN A N 1
ATOM 707 C CA . ASN A 1 91 ? -3.324 6.192 -16.613 1.00 92.56 91 ASN A CA 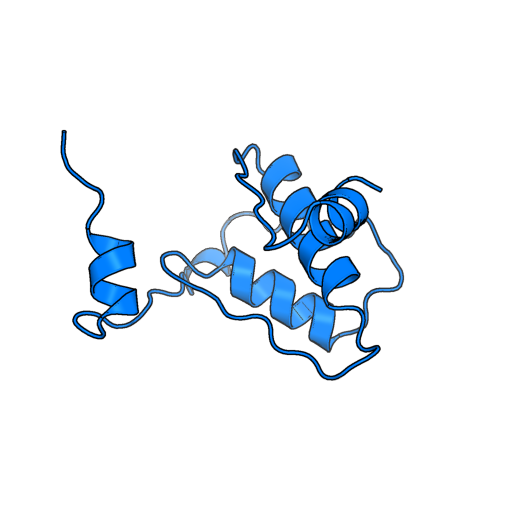1
ATOM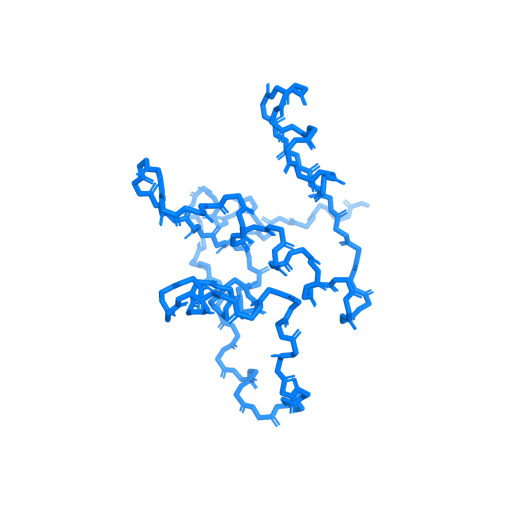 708 C C . ASN A 1 91 ? -2.320 5.031 -16.623 1.00 92.56 91 ASN A C 1
ATOM 710 O O . ASN A 1 91 ? -2.615 3.982 -16.077 1.00 92.56 91 ASN A O 1
ATOM 714 N N . ILE A 1 92 ? -1.088 5.264 -17.096 1.00 92.56 92 ILE A N 1
ATOM 715 C CA . ILE A 1 92 ? -0.012 4.255 -17.086 1.00 92.56 92 ILE A CA 1
ATOM 716 C C . ILE A 1 92 ? 0.258 3.738 -15.662 1.00 92.56 92 ILE A C 1
ATOM 718 O O . ILE A 1 92 ? 0.518 2.556 -15.456 1.00 92.56 92 ILE A O 1
ATOM 722 N N . ALA A 1 93 ? 0.219 4.616 -14.655 1.00 89.94 93 ALA A N 1
ATOM 723 C CA . ALA A 1 93 ? 0.415 4.207 -13.268 1.00 89.94 93 ALA A CA 1
ATOM 724 C C . ALA A 1 93 ? -0.793 3.440 -12.706 1.00 89.94 93 ALA A C 1
ATOM 726 O O . ALA A 1 93 ? -0.593 2.546 -11.888 1.00 89.94 93 ALA A O 1
ATOM 727 N N . VAL A 1 94 ? -2.014 3.764 -13.148 1.00 90.25 94 VAL A N 1
ATOM 728 C CA . VAL A 1 94 ? -3.221 2.986 -12.826 1.00 90.25 94 VAL A CA 1
ATOM 729 C C . VAL A 1 94 ? -3.142 1.598 -13.454 1.00 90.25 94 VAL A C 1
ATOM 731 O O . VAL A 1 94 ? -3.369 0.618 -12.754 1.00 90.25 94 VAL A O 1
ATOM 734 N N . ASP A 1 95 ? -2.750 1.498 -14.724 1.00 89.88 95 ASP A N 1
ATOM 735 C CA . ASP A 1 95 ? -2.625 0.220 -15.431 1.00 89.88 95 ASP A CA 1
ATOM 736 C C . ASP A 1 95 ? -1.656 -0.720 -14.698 1.00 89.88 95 ASP A C 1
ATOM 738 O O . ASP A 1 95 ? -1.959 -1.890 -14.488 1.00 89.88 95 ASP A O 1
ATOM 742 N N . ASN A 1 96 ? -0.541 -0.186 -14.185 1.00 87.12 96 ASN A N 1
ATOM 743 C CA . ASN A 1 96 ? 0.419 -0.945 -13.378 1.00 87.12 96 ASN A CA 1
ATOM 744 C C . ASN A 1 96 ? -0.140 -1.497 -12.051 1.00 87.12 96 ASN A C 1
A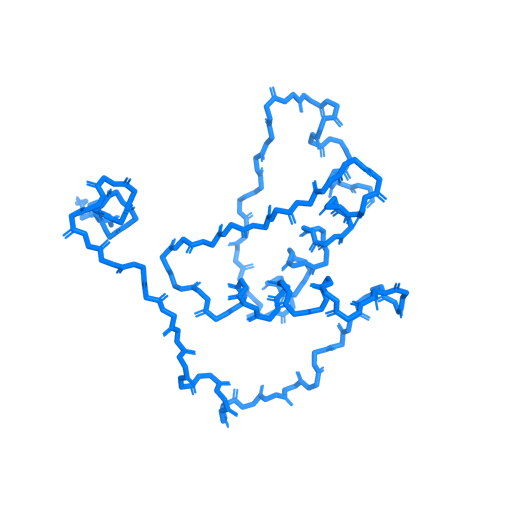TOM 746 O O . ASN A 1 96 ? 0.504 -2.354 -11.450 1.00 87.12 96 ASN A O 1
ATOM 750 N N . LEU A 1 97 ? -1.274 -0.990 -11.557 1.00 87.06 97 LEU A N 1
ATOM 751 C CA . LEU A 1 97 ? -1.949 -1.506 -10.358 1.00 87.06 97 LEU A CA 1
ATOM 752 C C . LEU A 1 97 ? -2.995 -2.583 -10.675 1.00 87.06 97 LEU A C 1
ATOM 754 O O . LEU A 1 97 ? -3.397 -3.299 -9.763 1.00 87.06 97 LEU A O 1
ATOM 758 N N . VAL A 1 98 ? -3.467 -2.662 -11.924 1.00 77.94 98 VAL A N 1
ATOM 759 C CA . VAL A 1 98 ? -4.528 -3.589 -12.365 1.00 77.94 98 VAL A CA 1
ATOM 760 C C . VAL A 1 98 ? -3.957 -4.929 -12.862 1.00 77.94 98 VAL A C 1
ATOM 762 O O . VAL A 1 98 ? -4.711 -5.891 -12.999 1.00 77.94 98 VAL A O 1
ATOM 765 N N . LEU A 1 99 ? -2.647 -4.984 -13.131 1.00 58.06 99 LEU A N 1
ATOM 766 C CA . LEU A 1 99 ? -1.928 -6.147 -13.670 1.00 58.06 99 LEU A CA 1
ATOM 767 C C . LEU A 1 99 ? -1.724 -7.288 -12.666 1.00 58.06 99 LEU A C 1
ATOM 769 O O . LEU A 1 99 ? -1.384 -7.006 -11.494 1.00 58.06 99 LEU A O 1
#

Organism: NCBI:txid1487602

Sequence (99 aa):
FECNTRIIETLFYQRKPVINDSLQETNEKQAIYHNPNLNPSQKEAIQFCLRSSDVALIHGPPGTGKTTTVVEFILQCVDRGLKVLACAPSNIAVDNLVL

InterPro domains:
  IPR027417 P-loop containing nucleoside triphosphate hydrolase [G3DSA:3.40.50.300] (5-98)
  IPR027417 P-loop containing nucleoside triphosphate hydrolase [SSF52540] (19-97)
  IPR041677 DNA2/NAM7 helicase, helicase domain [PF13086] (37-98)
  IPR050534 Coronaviruses polyprotein 1ab [PTHR43788] (34-98)

Secondary structure (DSSP, 8-state):
----THHHHHHTTSSPPPB-GGGGSS-------S-TT--HHHHHHHHHHHHBSS-------TTS-HHHHHHHHHHHHHHTT-------SSHHHHHHHH-

Radius of gyration: 14.73 Å; chains: 1; bounding box: 37×35×37 Å